Protein AF-A0A0F5PDE8-F1 (afdb_monomer)

Foldseek 3Di:
DDDDDDDPVNVVLVVLVVVLVVVVVVPPVVVSVVSVVVSVVVVVCVPPDDPPVPPQQDLVRLCVLLVHDPPDDLVRLVVSLVVQLVCQPVVNVHDPVSNVSSVSSNVVNVVPDDPD

Sequence (116 aa):
MWGRGLTRNQLVAAGSAVAGAFLLLKGAWQVGLPMFLPGIWMLVQGQTQRPDPAGRMDKDEARRVLGVGPDASPEEIQAAHRRLVARVHPDQGGSAELASRVNAARDILLAELPRR

Structure (mmCIF, N/CA/C/O backbone):
data_AF-A0A0F5PDE8-F1
#
_entry.id   AF-A0A0F5PDE8-F1
#
loop_
_atom_site.group_PDB
_atom_site.id
_atom_site.type_symbol
_atom_site.label_atom_id
_atom_site.label_alt_id
_atom_site.label_comp_id
_atom_site.label_asym_id
_atom_site.label_entity_id
_atom_site.label_seq_id
_atom_site.pdbx_PDB_ins_code
_atom_site.Cartn_x
_atom_site.Cartn_y
_atom_site.Cartn_z
_atom_site.occupancy
_atom_site.B_iso_or_equiv
_atom_site.auth_seq_id
_atom_site.auth_comp_id
_atom_site.auth_asym_id
_atom_site.auth_atom_id
_atom_site.pdbx_PDB_model_num
ATOM 1 N N . MET A 1 1 ? -20.314 20.001 -31.220 1.00 43.22 1 MET A N 1
ATOM 2 C CA . MET A 1 1 ? -20.043 18.595 -31.591 1.00 43.22 1 MET A CA 1
ATOM 3 C C . MET A 1 1 ? -18.620 18.510 -32.126 1.00 43.22 1 MET A C 1
ATOM 5 O O . MET A 1 1 ? -18.387 18.944 -33.241 1.00 43.22 1 MET A O 1
ATOM 9 N N . TRP A 1 2 ? -17.661 18.073 -31.305 1.00 36.84 2 TRP A N 1
ATOM 10 C CA . TRP A 1 2 ? -16.247 17.911 -31.680 1.00 36.84 2 TRP A CA 1
ATOM 11 C C . TRP A 1 2 ? -15.870 16.432 -31.530 1.00 36.84 2 TRP A C 1
ATOM 13 O O . TRP A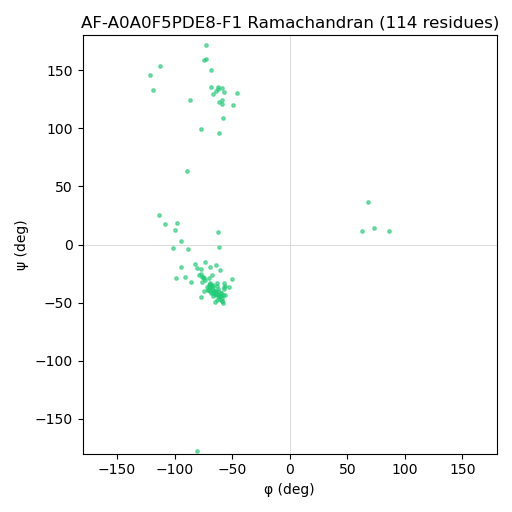 1 2 ? -16.259 15.788 -30.553 1.00 36.84 2 TRP A O 1
ATOM 23 N N . GLY A 1 3 ? -15.200 15.888 -32.547 1.00 46.56 3 GLY A N 1
ATOM 24 C CA . GLY A 1 3 ? -14.933 14.463 -32.720 1.00 46.56 3 GLY A CA 1
ATOM 25 C C . GLY A 1 3 ? -13.962 13.885 -31.690 1.00 46.56 3 GLY A C 1
ATOM 26 O O . GLY A 1 3 ? -12.911 14.453 -31.406 1.00 46.56 3 GLY A O 1
ATOM 27 N N . ARG A 1 4 ? -14.307 12.708 -31.160 1.00 52.81 4 ARG A N 1
ATOM 28 C CA . 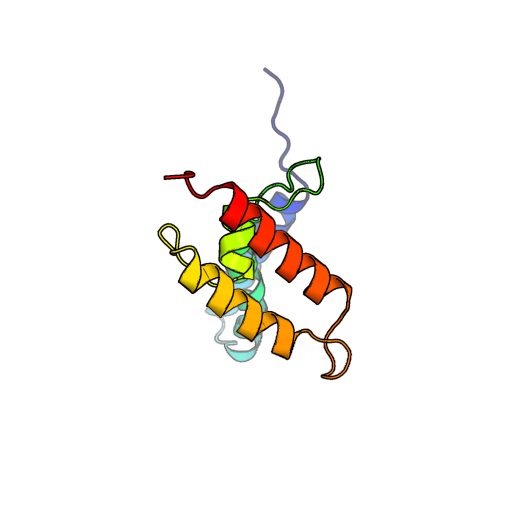ARG A 1 4 ? -13.383 11.853 -30.409 1.00 52.81 4 ARG A CA 1
ATOM 29 C C . ARG A 1 4 ? -12.474 11.132 -31.404 1.00 52.81 4 ARG A C 1
ATOM 31 O O . ARG A 1 4 ? -12.887 10.142 -32.001 1.00 52.81 4 ARG A O 1
ATOM 38 N N . GLY A 1 5 ? -11.256 11.636 -31.590 1.00 49.16 5 GLY A N 1
ATOM 39 C CA . GLY A 1 5 ? -10.197 10.885 -32.263 1.00 49.16 5 GLY A CA 1
ATOM 40 C C . GLY A 1 5 ? -9.834 9.648 -31.439 1.00 49.16 5 GLY A C 1
ATOM 41 O O . GLY A 1 5 ? -9.658 9.750 -30.223 1.00 49.16 5 GLY A O 1
ATOM 42 N N . LEU A 1 6 ? -9.748 8.482 -32.087 1.00 54.75 6 LEU A N 1
ATOM 43 C CA . LEU A 1 6 ? -9.195 7.282 -31.461 1.00 54.75 6 LEU A CA 1
ATOM 44 C C . LEU A 1 6 ? -7.772 7.587 -30.984 1.00 54.75 6 LEU A C 1
ATOM 46 O O . LEU A 1 6 ? -6.956 8.131 -31.729 1.00 54.75 6 LEU A O 1
ATOM 50 N N . THR A 1 7 ? -7.467 7.242 -29.735 1.00 58.56 7 THR A N 1
ATOM 51 C CA . THR A 1 7 ? -6.120 7.435 -29.196 1.00 58.56 7 THR A CA 1
ATOM 52 C C . THR A 1 7 ? -5.148 6.478 -29.888 1.00 58.56 7 THR A C 1
ATOM 54 O O . THR A 1 7 ? -5.518 5.373 -30.288 1.00 58.56 7 THR A O 1
ATOM 57 N N . ARG A 1 8 ? -3.875 6.880 -30.014 1.00 50.78 8 ARG A N 1
ATOM 58 C CA . ARG A 1 8 ? -2.810 6.096 -30.674 1.00 50.78 8 ARG A CA 1
ATOM 59 C C . ARG A 1 8 ? -2.728 4.645 -30.171 1.00 50.78 8 ARG A C 1
ATOM 61 O O . ARG A 1 8 ? -2.395 3.748 -30.935 1.00 50.78 8 ARG A O 1
ATOM 68 N N . ASN A 1 9 ? -3.106 4.407 -28.917 1.00 45.56 9 ASN A N 1
ATOM 69 C CA . ASN A 1 9 ? -3.093 3.083 -28.298 1.00 45.56 9 ASN A CA 1
ATOM 70 C C . ASN A 1 9 ? -4.300 2.209 -28.701 1.00 45.56 9 ASN A C 1
ATOM 72 O O . ASN A 1 9 ? -4.168 0.989 -28.728 1.00 45.56 9 ASN A O 1
ATOM 76 N N . GLN A 1 10 ? -5.446 2.796 -29.073 1.00 50.66 10 GLN A N 1
ATOM 77 C CA . GLN A 1 10 ? -6.620 2.044 -29.547 1.00 50.66 10 GLN A CA 1
ATOM 78 C C . GLN A 1 10 ? -6.435 1.489 -30.967 1.00 50.66 10 GLN A C 1
ATOM 80 O O . GLN A 1 10 ? -6.936 0.409 -31.267 1.00 50.66 10 GLN A O 1
ATOM 85 N N . LEU A 1 11 ? -5.663 2.173 -31.818 1.00 51.66 11 LEU A N 1
ATOM 86 C CA . LEU A 1 11 ? -5.326 1.686 -33.163 1.00 51.66 11 LEU A CA 1
ATOM 87 C C . LEU A 1 11 ? -4.332 0.515 -33.124 1.00 51.66 11 LEU A C 1
ATOM 89 O O . LEU A 1 11 ? -4.468 -0.438 -33.887 1.00 51.66 11 LEU A O 1
ATOM 93 N N . VAL A 1 12 ? -3.374 0.548 -32.193 1.00 52.78 12 VAL A N 1
ATOM 94 C CA . VAL A 1 12 ? -2.404 -0.543 -32.001 1.00 52.78 12 VAL A CA 1
ATOM 95 C C . VAL A 1 12 ? -3.075 -1.782 -31.392 1.00 52.78 12 VAL A C 1
ATOM 97 O O . VAL A 1 12 ? -2.796 -2.897 -31.826 1.00 52.78 12 VAL A O 1
ATOM 100 N N . ALA A 1 13 ? -4.009 -1.597 -30.451 1.00 49.81 13 ALA A N 1
ATOM 101 C CA . ALA A 1 13 ? -4.761 -2.693 -29.832 1.00 49.81 13 ALA A CA 1
ATOM 102 C C . ALA A 1 13 ? -5.762 -3.370 -30.790 1.00 49.81 13 ALA A C 1
ATOM 104 O O . ALA A 1 13 ? -5.953 -4.582 -30.730 1.00 49.81 13 ALA A O 1
ATOM 105 N N . ALA A 1 14 ? -6.383 -2.613 -31.701 1.00 54.56 14 ALA A N 1
ATOM 106 C CA . ALA A 1 14 ? -7.267 -3.184 -32.717 1.00 54.56 14 ALA A CA 1
ATOM 107 C C . ALA A 1 14 ? -6.497 -4.024 -33.759 1.00 54.56 14 ALA A C 1
ATOM 109 O O . ALA A 1 14 ? -7.001 -5.045 -34.224 1.00 54.56 14 ALA A O 1
ATOM 110 N N . GLY A 1 15 ? -5.261 -3.634 -34.097 1.00 53.34 15 GLY A N 1
ATOM 111 C CA . GLY A 1 15 ? -4.433 -4.343 -35.079 1.00 53.34 15 GLY A CA 1
ATOM 112 C C . GLY A 1 15 ? -3.939 -5.719 -34.616 1.00 53.34 15 GLY A C 1
ATOM 113 O O . GLY A 1 15 ? -3.883 -6.660 -35.409 1.00 53.34 15 GLY A O 1
ATOM 114 N N . SER A 1 16 ? -3.626 -5.877 -33.330 1.00 54.53 16 SER A N 1
ATOM 115 C CA . SER A 1 16 ? -3.096 -7.132 -32.777 1.00 54.53 16 SER A CA 1
ATOM 116 C C . SER A 1 16 ? -4.152 -8.236 -32.628 1.00 54.53 16 SER A C 1
ATOM 118 O O . SER A 1 16 ? -3.823 -9.413 -32.782 1.00 54.53 16 SER A O 1
ATOM 120 N N . ALA A 1 17 ? -5.425 -7.880 -32.421 1.00 53.53 17 ALA A N 1
ATOM 121 C CA . ALA A 1 17 ? -6.525 -8.845 -32.322 1.00 53.53 17 ALA A CA 1
ATOM 122 C C . ALA A 1 17 ? -6.837 -9.542 -33.663 1.00 53.53 17 ALA A C 1
ATOM 124 O O . ALA A 1 17 ? -7.095 -10.746 -33.697 1.00 53.53 17 ALA A O 1
ATOM 125 N N . VAL A 1 18 ? -6.755 -8.811 -34.782 1.00 56.94 18 VAL A N 1
ATOM 126 C CA . VAL A 1 18 ? -7.028 -9.356 -36.126 1.00 56.94 18 VAL A CA 1
ATOM 127 C C . VAL A 1 18 ? -5.880 -10.252 -36.611 1.00 56.94 18 VAL A C 1
ATOM 129 O O . VAL A 1 18 ? -6.124 -11.329 -37.156 1.00 56.94 18 VAL A O 1
ATOM 132 N N . ALA A 1 19 ? -4.625 -9.864 -36.356 1.00 52.75 19 ALA A N 1
ATOM 133 C CA . ALA A 1 19 ? -3.451 -10.658 -36.731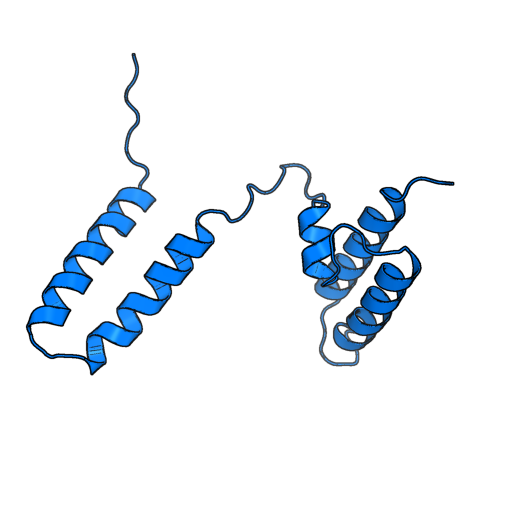 1.00 52.75 19 ALA A CA 1
ATOM 134 C C . ALA A 1 19 ? -3.358 -11.987 -35.955 1.00 52.75 19 ALA A C 1
ATOM 136 O O . ALA A 1 19 ? -3.028 -13.023 -36.534 1.00 52.75 19 ALA A O 1
ATOM 137 N N . GLY A 1 20 ? -3.702 -11.980 -34.661 1.00 47.00 20 GLY A N 1
ATOM 138 C CA . GLY A 1 20 ? -3.730 -13.189 -33.837 1.00 47.00 20 GLY A CA 1
ATOM 139 C C . GLY A 1 20 ? -4.792 -14.202 -34.285 1.00 47.00 20 GLY A C 1
ATOM 140 O O . GLY A 1 20 ? -4.513 -15.398 -34.346 1.00 47.00 20 GLY A O 1
ATOM 141 N N . ALA A 1 21 ? -5.988 -13.737 -34.662 1.00 50.81 21 ALA A N 1
ATOM 142 C CA . ALA A 1 21 ? -7.078 -14.605 -35.115 1.00 50.81 21 ALA A CA 1
ATOM 143 C C . ALA A 1 21 ? -6.776 -15.309 -36.457 1.00 50.81 21 ALA A C 1
ATOM 145 O O . ALA A 1 21 ? -7.135 -16.474 -36.633 1.00 50.81 21 ALA A O 1
ATOM 146 N N . PHE A 1 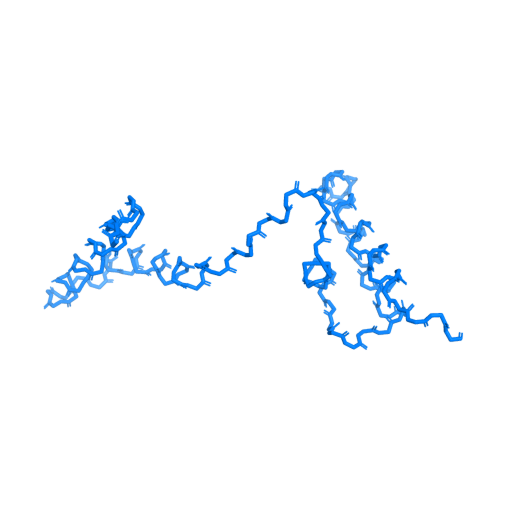22 ? -6.061 -14.651 -37.380 1.00 53.25 22 PHE A N 1
ATOM 147 C CA . PHE A 1 22 ? -5.703 -15.229 -38.686 1.00 53.25 22 PHE A CA 1
ATOM 148 C C . PHE A 1 22 ? -4.652 -16.355 -38.586 1.00 53.25 22 PHE A C 1
ATOM 150 O O . PHE A 1 22 ? -4.660 -17.293 -39.383 1.00 53.25 22 PHE A O 1
ATOM 157 N N . LEU A 1 23 ? -3.773 -16.313 -37.579 1.00 52.88 23 LEU A N 1
ATOM 158 C CA . LEU A 1 23 ? -2.719 -17.317 -37.370 1.00 52.88 23 LEU A CA 1
ATOM 159 C C . LEU A 1 23 ? -3.217 -18.601 -36.680 1.00 52.88 23 LEU A C 1
ATOM 161 O O . LEU A 1 23 ? -2.601 -19.657 -36.841 1.00 52.88 23 LEU A O 1
ATOM 165 N N . LEU A 1 24 ? -4.359 -18.549 -35.983 1.00 51.12 24 LEU A N 1
ATOM 166 C CA . LEU A 1 24 ? -4.977 -19.718 -35.342 1.00 51.12 24 LEU A CA 1
ATOM 167 C C . LEU A 1 24 ? -5.671 -20.659 -36.346 1.00 51.12 24 LEU A C 1
ATOM 169 O O . LEU A 1 24 ? -5.677 -21.868 -36.128 1.00 51.12 24 LEU A O 1
ATOM 173 N N . LEU A 1 25 ? -6.164 -20.155 -37.487 1.00 57.47 25 LEU A N 1
ATOM 174 C CA . LEU A 1 25 ? -6.792 -20.993 -38.524 1.00 57.47 25 LEU A CA 1
ATOM 175 C C . LEU A 1 25 ? -5.806 -21.913 -39.275 1.00 57.47 25 LEU A C 1
ATOM 177 O O . LEU A 1 25 ? -6.237 -22.893 -39.877 1.00 57.47 25 LEU A O 1
ATOM 181 N N . LYS A 1 26 ? -4.493 -21.633 -39.248 1.00 48.19 26 LYS A N 1
ATOM 182 C CA . LYS A 1 26 ? -3.460 -22.413 -39.969 1.00 48.19 26 LYS A CA 1
ATOM 183 C C . LYS A 1 26 ? -2.689 -23.427 -39.106 1.00 48.19 26 LYS A C 1
ATOM 185 O O . LYS A 1 26 ? -1.680 -23.952 -39.568 1.00 48.19 26 LYS A O 1
ATOM 190 N N . GLY A 1 27 ? -3.130 -23.726 -37.880 1.00 54.06 27 GLY A N 1
ATOM 191 C CA . GLY A 1 27 ? -2.568 -24.829 -37.076 1.00 54.06 27 GLY A CA 1
ATOM 192 C C . GLY A 1 27 ? -1.169 -24.592 -36.479 1.00 54.06 27 GLY A C 1
ATOM 193 O O . GLY A 1 27 ? -0.539 -25.528 -35.992 1.00 54.06 27 GLY A O 1
ATOM 194 N N . ALA A 1 28 ? -0.675 -23.351 -36.462 1.00 56.78 28 ALA A N 1
ATOM 195 C CA . ALA A 1 28 ? 0.629 -22.984 -35.900 1.00 56.78 28 ALA A CA 1
ATOM 196 C C . ALA A 1 28 ? 0.532 -22.621 -34.401 1.00 56.78 28 ALA A C 1
ATOM 198 O O . ALA A 1 28 ? 0.792 -21.491 -33.982 1.00 56.78 28 ALA A O 1
ATOM 199 N N . TRP A 1 29 ? 0.147 -23.597 -33.578 1.00 51.53 29 TRP A N 1
ATOM 200 C CA . TRP A 1 29 ? -0.093 -23.432 -32.136 1.00 51.53 29 TRP A CA 1
ATOM 201 C C . TRP A 1 29 ? 1.131 -22.971 -31.314 1.00 51.53 29 TRP A C 1
ATOM 203 O O . TRP A 1 29 ? 0.958 -22.358 -30.264 1.00 51.53 29 TRP A O 1
ATOM 213 N N . GLN A 1 30 ? 2.362 -23.178 -31.799 1.00 54.34 30 GLN A N 1
ATOM 214 C CA . GLN A 1 30 ? 3.594 -22.747 -31.114 1.00 54.34 30 GLN A CA 1
ATOM 215 C C . GLN A 1 30 ? 3.889 -21.240 -31.243 1.00 54.34 30 GLN A C 1
ATOM 217 O O . GLN A 1 30 ? 4.601 -20.684 -30.411 1.00 54.34 30 GLN A O 1
ATOM 222 N N . VAL A 1 31 ? 3.324 -20.564 -32.253 1.00 54.12 31 VAL A N 1
ATOM 223 C CA . VAL A 1 31 ? 3.565 -19.129 -32.516 1.00 54.12 31 VAL A CA 1
ATOM 224 C C . VAL A 1 31 ? 2.435 -18.253 -31.959 1.00 54.12 31 VAL A C 1
ATOM 226 O O . VAL A 1 31 ? 2.674 -17.123 -31.543 1.00 54.12 31 VAL A O 1
ATOM 229 N N . GLY A 1 32 ? 1.206 -18.778 -31.880 1.00 51.38 32 GLY A N 1
ATOM 230 C CA . GLY A 1 32 ? 0.059 -18.042 -31.331 1.00 51.38 32 GLY A CA 1
ATOM 231 C C . GLY A 1 32 ? 0.133 -17.809 -29.816 1.00 51.38 32 GLY A C 1
ATOM 232 O O . GLY A 1 32 ? -0.248 -16.744 -29.332 1.00 51.38 32 GLY A O 1
ATOM 233 N N . LEU A 1 33 ? 0.670 -18.765 -29.055 1.00 51.84 33 LEU A N 1
ATOM 234 C CA . LEU A 1 33 ? 0.696 -18.715 -27.589 1.00 51.84 33 LEU A CA 1
ATOM 235 C C . LEU A 1 33 ? 1.509 -17.534 -26.993 1.00 51.84 33 LEU A C 1
ATOM 237 O O . LEU A 1 33 ? 0.986 -16.872 -26.094 1.00 51.84 33 LEU A O 1
ATOM 241 N N . PRO A 1 34 ? 2.717 -17.175 -27.485 1.00 53.56 34 PRO A N 1
ATOM 242 C CA . PRO A 1 34 ? 3.451 -16.014 -26.966 1.00 53.56 34 PRO A CA 1
ATOM 243 C C . PRO A 1 34 ? 2.872 -14.652 -27.393 1.00 53.56 34 PRO A C 1
ATOM 245 O O . PRO A 1 34 ? 3.197 -13.641 -26.774 1.00 53.56 34 PRO A O 1
ATOM 248 N N . MET A 1 35 ? 1.996 -14.596 -28.405 1.00 53.12 35 MET A N 1
ATOM 249 C CA . MET A 1 35 ? 1.412 -13.339 -28.902 1.00 53.12 35 MET A CA 1
ATOM 250 C C . MET A 1 35 ? 0.049 -12.999 -28.268 1.00 53.12 35 MET A C 1
ATOM 252 O O . MET A 1 35 ? -0.355 -11.838 -28.274 1.00 53.12 35 MET A O 1
ATOM 256 N N . PHE A 1 36 ? -0.644 -13.978 -27.673 1.00 53.16 36 PHE A N 1
ATOM 257 C CA . PHE A 1 36 ? -1.954 -13.781 -27.029 1.00 53.16 36 PHE A CA 1
ATOM 258 C C . PHE A 1 36 ? -1.885 -13.443 -25.531 1.00 53.16 36 PHE A C 1
ATOM 260 O O . PHE A 1 36 ? -2.758 -12.737 -25.019 1.00 53.16 36 PHE A O 1
ATOM 267 N N . LEU A 1 37 ? -0.844 -13.881 -24.819 1.00 52.97 37 LEU A N 1
ATOM 268 C CA . LEU A 1 37 ? -0.708 -13.629 -23.379 1.00 52.97 37 LEU A CA 1
ATOM 269 C C . LEU A 1 37 ? -0.510 -12.140 -23.015 1.00 52.97 37 LEU A C 1
ATOM 271 O O . LEU A 1 37 ? -1.163 -11.689 -22.073 1.00 52.97 37 LEU A O 1
ATOM 275 N N . PRO A 1 38 ? 0.267 -11.325 -23.760 1.00 56.72 38 PRO A N 1
ATOM 276 C CA . PRO A 1 38 ? 0.390 -9.896 -23.459 1.00 56.72 38 PRO A CA 1
ATOM 277 C C . PRO A 1 38 ? -0.909 -9.116 -23.716 1.00 56.72 38 PRO A C 1
ATOM 279 O O . PRO A 1 38 ? -1.229 -8.195 -22.972 1.00 56.72 38 PRO A O 1
ATOM 282 N N . GLY A 1 39 ? -1.688 -9.492 -24.739 1.00 51.72 39 GLY A N 1
ATOM 283 C CA . GLY A 1 39 ? -2.922 -8.794 -25.122 1.00 51.72 39 GLY A CA 1
ATOM 284 C C . GLY A 1 39 ? -4.071 -8.980 -24.126 1.00 51.72 39 GLY A C 1
ATOM 285 O O . GLY A 1 39 ? -4.765 -8.016 -23.808 1.00 51.72 39 GLY A O 1
ATOM 286 N N . ILE A 1 40 ? -4.236 -10.187 -23.573 1.00 59.66 40 ILE A N 1
ATOM 287 C CA . ILE A 1 40 ? -5.206 -10.455 -22.496 1.00 59.66 40 ILE A CA 1
ATOM 288 C C . ILE A 1 40 ? -4.764 -9.778 -21.194 1.00 59.66 40 ILE A C 1
ATOM 290 O O . ILE A 1 40 ? -5.590 -9.179 -20.509 1.00 59.66 40 ILE A O 1
ATOM 294 N N . TRP A 1 41 ? -3.464 -9.792 -20.881 1.00 53.16 41 TRP A N 1
ATOM 295 C CA . TRP A 1 41 ? -2.932 -9.073 -19.721 1.00 53.16 41 TRP A CA 1
ATOM 296 C C . TRP A 1 41 ? -3.142 -7.557 -19.854 1.00 53.16 41 TRP A C 1
ATOM 298 O O . TRP A 1 41 ? -3.507 -6.908 -18.884 1.00 53.16 41 TRP A O 1
ATOM 308 N N . MET A 1 42 ? -3.046 -7.001 -21.066 1.00 55.00 42 MET A N 1
ATOM 309 C CA . MET A 1 42 ? -3.296 -5.583 -21.346 1.00 55.00 42 MET A CA 1
ATOM 310 C C . MET A 1 42 ? -4.796 -5.214 -21.371 1.00 55.00 42 MET A C 1
ATOM 312 O O . MET A 1 42 ? -5.156 -4.120 -20.939 1.00 55.00 42 MET A O 1
ATOM 316 N N . LEU A 1 43 ? -5.686 -6.125 -21.792 1.00 54.34 43 LEU A N 1
ATOM 317 C CA . LEU A 1 43 ? -7.148 -5.974 -21.660 1.00 54.34 43 LEU A CA 1
ATOM 318 C C . LEU A 1 43 ? -7.605 -6.033 -20.194 1.00 54.34 43 LEU A C 1
ATOM 320 O O . LEU A 1 43 ? -8.503 -5.290 -19.805 1.00 54.34 43 LEU A O 1
ATOM 324 N N . VAL A 1 44 ? -6.953 -6.853 -19.366 1.00 56.12 44 VAL A N 1
ATOM 325 C CA . VAL A 1 44 ? -7.181 -6.895 -17.912 1.00 56.12 44 VAL A CA 1
ATOM 326 C C . VAL A 1 44 ? -6.513 -5.702 -17.199 1.00 56.12 44 VAL A C 1
ATOM 328 O O . VAL A 1 44 ? -7.032 -5.221 -16.195 1.00 56.12 44 VAL A O 1
ATOM 331 N N . GLN A 1 45 ? -5.421 -5.145 -17.741 1.00 52.44 45 GLN A N 1
ATOM 332 C CA . GLN A 1 45 ? -4.708 -3.977 -17.191 1.00 52.44 45 GLN A CA 1
ATOM 333 C C . GLN A 1 45 ? -5.199 -2.606 -17.660 1.00 52.44 45 GLN A C 1
ATOM 335 O O . GLN A 1 45 ? -4.741 -1.585 -17.138 1.00 52.44 45 GLN A O 1
ATOM 340 N N . GLY A 1 46 ? -6.162 -2.549 -18.582 1.00 47.59 46 GLY A N 1
ATOM 341 C CA . GLY A 1 46 ? -6.796 -1.302 -19.028 1.00 47.59 46 GLY A CA 1
ATOM 342 C C . GLY A 1 46 ? -7.536 -0.530 -17.923 1.00 47.59 46 GLY A C 1
ATOM 343 O O . GLY A 1 46 ? -8.047 0.556 -18.179 1.00 47.59 46 GLY A O 1
ATOM 344 N N . GLN A 1 47 ? -7.572 -1.071 -16.701 1.00 47.44 47 GLN A N 1
ATOM 345 C CA . GLN A 1 47 ? -8.071 -0.429 -15.484 1.00 47.44 47 GLN A CA 1
ATOM 346 C C . GLN A 1 47 ? -6.965 -0.175 -14.447 1.00 47.44 47 GLN A C 1
ATOM 348 O O . GLN A 1 47 ? -7.239 -0.102 -13.248 1.00 47.44 47 GLN A O 1
ATOM 353 N N . THR A 1 48 ? -5.704 -0.040 -14.874 1.00 47.75 48 THR A N 1
ATOM 354 C CA . THR A 1 48 ? -4.682 0.567 -14.014 1.00 47.75 48 THR A CA 1
ATOM 355 C C . THR A 1 48 ? -5.170 1.967 -13.652 1.00 47.75 48 THR A C 1
ATOM 357 O O . THR A 1 48 ? -5.331 2.844 -14.502 1.00 47.75 48 THR A O 1
ATOM 360 N N . GLN A 1 49 ? -5.554 2.091 -12.380 1.00 53.03 49 GLN A N 1
ATOM 361 C CA . GLN A 1 49 ? -6.138 3.271 -11.765 1.00 53.03 49 GLN A CA 1
ATOM 362 C C . GLN A 1 49 ? -5.340 4.497 -12.185 1.00 53.03 49 GLN A C 1
ATOM 364 O O . GLN A 1 49 ? -4.109 4.495 -12.135 1.00 53.03 49 GLN A O 1
ATOM 369 N N . ARG A 1 50 ? -6.057 5.526 -12.649 1.00 48.38 50 ARG A N 1
ATOM 370 C CA . ARG A 1 50 ? -5.467 6.835 -12.913 1.00 48.38 50 ARG A CA 1
ATOM 371 C C . ARG A 1 50 ? -4.671 7.216 -11.663 1.00 48.38 50 ARG A C 1
ATOM 373 O O . ARG A 1 50 ? -5.289 7.267 -10.601 1.00 48.38 50 ARG A O 1
ATOM 380 N N . PRO A 1 51 ? -3.350 7.434 -11.755 1.00 46.56 51 PRO A N 1
ATOM 381 C CA . PRO A 1 51 ? -2.605 7.925 -10.612 1.00 46.56 51 PRO A CA 1
ATOM 382 C C . PRO A 1 51 ? -3.234 9.260 -10.217 1.00 46.56 51 PRO A C 1
ATOM 384 O O . PRO A 1 51 ? -3.344 10.167 -11.048 1.00 46.56 51 PRO A O 1
ATOM 387 N N . ASP A 1 52 ? -3.723 9.341 -8.982 1.00 48.25 52 ASP A N 1
ATOM 388 C CA . ASP A 1 52 ? -4.211 10.590 -8.414 1.00 48.25 52 ASP A CA 1
ATOM 389 C C . ASP A 1 52 ? -3.026 11.579 -8.443 1.00 48.25 52 ASP A C 1
ATOM 391 O O . ASP A 1 52 ? -1.939 11.229 -7.960 1.00 48.25 52 ASP A O 1
ATOM 395 N N . PRO A 1 53 ? -3.146 12.770 -9.061 1.00 45.47 53 PRO A N 1
ATOM 396 C CA . PRO A 1 53 ? -2.024 13.685 -9.319 1.00 45.47 53 PRO A CA 1
ATOM 397 C C . PRO A 1 53 ? -1.287 14.231 -8.077 1.00 45.47 53 PRO A C 1
ATOM 399 O O . PRO A 1 53 ? -0.452 15.122 -8.212 1.00 45.47 53 PRO A O 1
ATOM 402 N N . ALA A 1 54 ? -1.538 13.702 -6.878 1.00 47.56 54 ALA A N 1
ATOM 403 C CA . ALA A 1 54 ? -0.880 14.094 -5.635 1.00 47.56 54 ALA A CA 1
ATOM 404 C C . ALA A 1 54 ? 0.226 13.134 -5.151 1.00 47.56 54 ALA A C 1
ATOM 406 O O . ALA A 1 54 ? 0.826 13.400 -4.111 1.00 47.56 54 ALA A O 1
ATOM 407 N N . GLY A 1 55 ? 0.488 12.007 -5.827 1.00 57.25 55 GLY A N 1
ATOM 408 C CA . GLY A 1 55 ? 1.497 11.034 -5.365 1.00 57.25 55 GLY A CA 1
ATOM 409 C C . GLY A 1 55 ? 1.175 10.393 -4.004 1.00 57.25 55 GLY A C 1
ATOM 410 O O . GLY A 1 55 ? 2.027 9.736 -3.408 1.00 57.25 55 GLY A O 1
ATOM 411 N N . ARG A 1 56 ? -0.053 10.577 -3.502 1.00 64.00 56 ARG A N 1
ATOM 412 C CA . ARG A 1 56 ? -0.579 9.863 -2.341 1.00 64.00 56 ARG A CA 1
ATOM 413 C C . ARG A 1 56 ? -1.184 8.562 -2.829 1.00 64.00 56 ARG A C 1
ATOM 415 O O . ARG A 1 56 ? -2.047 8.569 -3.698 1.00 64.00 56 ARG A O 1
ATOM 422 N N . MET A 1 57 ? -0.704 7.464 -2.265 1.00 78.25 57 MET A N 1
ATOM 423 C CA . MET A 1 57 ? -1.272 6.146 -2.496 1.00 78.25 57 MET A CA 1
ATOM 424 C C . MET A 1 57 ? -2.746 6.134 -2.077 1.00 78.25 57 MET A C 1
ATOM 426 O O . MET A 1 57 ? -3.095 6.649 -1.013 1.00 78.25 57 MET A O 1
ATOM 430 N N . ASP A 1 58 ? -3.602 5.563 -2.919 1.00 87.12 58 ASP A N 1
ATOM 431 C CA . ASP A 1 58 ? -5.024 5.416 -2.612 1.00 87.12 58 ASP A CA 1
ATOM 432 C C . ASP A 1 58 ? -5.253 4.298 -1.575 1.00 87.12 58 ASP A C 1
ATOM 434 O O . ASP A 1 58 ? -4.425 3.399 -1.412 1.00 87.12 58 ASP A O 1
ATOM 438 N N . LYS A 1 59 ? -6.387 4.315 -0.870 1.00 88.19 59 LYS A N 1
ATOM 439 C CA . LYS A 1 59 ? -6.744 3.301 0.138 1.00 88.19 59 LYS A CA 1
ATOM 440 C C . LYS A 1 59 ? -6.819 1.906 -0.473 1.00 88.19 59 LYS A C 1
ATOM 442 O O . LYS A 1 59 ? -6.324 0.947 0.120 1.00 88.19 59 LYS A O 1
ATOM 447 N N . ASP A 1 60 ? -7.390 1.784 -1.669 1.00 88.38 60 ASP A N 1
ATOM 448 C CA . ASP A 1 60 ? -7.473 0.494 -2.354 1.00 88.38 60 ASP A CA 1
ATOM 449 C C . ASP A 1 60 ? -6.098 0.013 -2.810 1.00 88.38 60 ASP A C 1
ATOM 451 O O . ASP A 1 60 ? -5.813 -1.185 -2.791 1.00 88.38 60 ASP A O 1
ATOM 455 N N . GLU A 1 61 ? -5.210 0.936 -3.172 1.00 88.12 61 GLU A N 1
ATOM 456 C CA . GLU A 1 61 ? -3.811 0.617 -3.432 1.00 88.12 61 GLU A CA 1
ATOM 457 C C . GLU A 1 61 ? -3.086 0.172 -2.160 1.00 88.12 61 GLU A C 1
ATOM 459 O O . GLU A 1 61 ? -2.419 -0.862 -2.181 1.00 88.12 61 GLU A O 1
ATOM 464 N N . ALA A 1 62 ? -3.290 0.856 -1.035 1.00 92.06 62 ALA A N 1
ATOM 465 C CA . ALA A 1 62 ? -2.716 0.486 0.253 1.00 92.06 62 ALA A CA 1
ATOM 466 C C . ALA A 1 62 ? -3.147 -0.923 0.700 1.00 92.06 62 ALA A C 1
ATOM 468 O O . ALA A 1 62 ? -2.308 -1.715 1.141 1.00 92.06 62 ALA A O 1
ATOM 469 N N . ARG A 1 63 ? -4.425 -1.282 0.507 1.00 92.12 63 ARG A N 1
ATOM 470 C CA . ARG A 1 63 ? -4.936 -2.645 0.748 1.00 92.12 63 ARG A CA 1
ATOM 471 C C . ARG A 1 63 ? -4.233 -3.680 -0.121 1.00 92.12 63 ARG A C 1
ATOM 473 O O . ARG A 1 63 ? -3.811 -4.714 0.392 1.00 92.12 63 ARG A O 1
ATOM 480 N N . ARG A 1 64 ? -4.043 -3.392 -1.414 1.00 91.62 64 ARG A N 1
ATOM 481 C CA . ARG A 1 64 ? -3.317 -4.283 -2.338 1.00 91.62 64 ARG A CA 1
ATOM 482 C C . ARG A 1 64 ? -1.843 -4.429 -1.967 1.00 91.62 64 ARG A C 1
ATOM 484 O O . ARG A 1 64 ? -1.327 -5.539 -2.024 1.00 91.62 64 ARG A O 1
ATOM 491 N N . VAL A 1 65 ? -1.182 -3.343 -1.562 1.00 91.31 65 VAL A N 1
ATOM 492 C CA . VAL A 1 65 ? 0.225 -3.364 -1.125 1.00 91.31 65 VAL A CA 1
ATOM 493 C C . VAL A 1 65 ? 0.401 -4.228 0.123 1.00 91.31 65 VAL A C 1
ATOM 495 O O . VAL A 1 65 ? 1.349 -5.007 0.191 1.00 91.31 65 VAL A O 1
ATOM 498 N N . LEU A 1 66 ? -0.511 -4.126 1.096 1.00 90.88 66 LEU A N 1
ATOM 499 C CA . LEU A 1 66 ? -0.464 -4.939 2.315 1.00 90.88 66 LEU A CA 1
ATOM 500 C C . LEU A 1 66 ? -1.055 -6.347 2.147 1.00 90.88 66 LEU A C 1
ATOM 502 O O . LEU A 1 66 ? -0.780 -7.222 2.969 1.00 90.88 66 LEU A O 1
ATOM 506 N N . GLY A 1 67 ? -1.830 -6.584 1.087 1.00 92.31 67 GLY A N 1
ATOM 507 C CA . GLY A 1 67 ? -2.528 -7.847 0.851 1.00 92.31 67 GLY A CA 1
ATOM 508 C C . GLY A 1 67 ? -3.640 -8.103 1.869 1.00 92.31 67 GLY A C 1
ATOM 509 O O . GLY A 1 67 ? -3.812 -9.237 2.310 1.00 92.31 67 GLY A O 1
ATOM 510 N N . VAL A 1 68 ? -4.346 -7.049 2.283 1.00 93.06 68 VAL A N 1
ATOM 511 C CA . VAL A 1 68 ? -5.427 -7.113 3.278 1.00 93.06 68 VAL A CA 1
ATOM 512 C C . VAL A 1 68 ? -6.783 -6.802 2.644 1.00 93.06 68 VAL A C 1
ATOM 514 O O . VAL A 1 68 ? -6.863 -6.110 1.628 1.00 93.06 68 VAL A O 1
ATOM 517 N N . GLY A 1 69 ? -7.850 -7.339 3.239 1.00 90.00 69 GLY A N 1
ATOM 518 C CA . GLY A 1 69 ? -9.222 -7.115 2.785 1.00 90.00 69 GLY A CA 1
ATOM 519 C C . GLY A 1 69 ? -9.755 -5.706 3.095 1.00 90.00 69 GLY A C 1
ATOM 520 O O . GLY A 1 69 ? -9.111 -4.937 3.812 1.00 90.00 69 GLY A O 1
ATOM 521 N N . PRO A 1 70 ? -10.941 -5.352 2.567 1.00 87.19 70 PRO A N 1
ATOM 522 C CA . PRO A 1 70 ? -11.586 -4.065 2.833 1.00 87.19 70 PRO A CA 1
ATOM 523 C C . PRO A 1 70 ? -11.956 -3.861 4.308 1.00 87.19 70 PRO A C 1
ATOM 525 O O . PRO A 1 70 ? -11.836 -2.738 4.794 1.00 87.19 70 PRO A O 1
ATOM 528 N N . ASP A 1 71 ? -12.310 -4.945 5.001 1.00 86.12 71 ASP A N 1
ATOM 529 C CA . ASP A 1 71 ? -12.752 -4.964 6.403 1.00 86.12 71 ASP A CA 1
ATOM 530 C C . ASP A 1 71 ? -11.626 -5.335 7.382 1.00 86.12 71 ASP A C 1
ATOM 532 O O . ASP A 1 71 ? -11.888 -5.775 8.501 1.00 86.12 71 ASP A O 1
ATOM 536 N N . ALA A 1 72 ? -10.367 -5.210 6.948 1.00 89.75 72 ALA A N 1
ATOM 537 C CA . ALA A 1 72 ? -9.229 -5.637 7.747 1.00 89.75 72 ALA A CA 1
ATOM 538 C C . ALA A 1 72 ? -9.130 -4.860 9.065 1.00 89.75 72 ALA A C 1
ATOM 540 O O . ALA A 1 72 ? -9.200 -3.626 9.087 1.00 89.75 72 ALA A O 1
ATOM 541 N N . SER A 1 73 ? -8.917 -5.583 10.161 1.00 92.12 73 SER A N 1
ATOM 542 C CA . SER A 1 73 ? -8.780 -4.977 11.482 1.00 92.12 73 SER A CA 1
ATOM 543 C C . SER A 1 73 ? -7.431 -4.246 11.639 1.00 92.12 73 SER A C 1
ATOM 545 O O . SER A 1 73 ? -6.465 -4.540 10.917 1.00 92.12 73 SER A O 1
ATOM 547 N N . PRO A 1 74 ? -7.303 -3.310 12.603 1.00 92.94 74 PRO A N 1
ATOM 548 C CA . PRO A 1 74 ? -6.023 -2.667 12.910 1.00 92.94 74 PRO A CA 1
ATOM 549 C C . PRO A 1 74 ? -4.900 -3.682 13.186 1.00 92.94 74 PRO A C 1
ATOM 551 O O . PRO A 1 74 ? -3.746 -3.475 12.798 1.00 92.94 74 PRO A O 1
ATOM 554 N N . GLU A 1 75 ? -5.229 -4.795 13.841 1.00 93.31 75 GLU A N 1
ATOM 555 C CA . GLU A 1 75 ? -4.302 -5.878 14.167 1.00 93.31 75 GLU A CA 1
ATOM 556 C C . GLU A 1 75 ? -3.850 -6.626 12.907 1.00 93.31 75 GLU A C 1
ATOM 558 O O . GLU A 1 75 ? -2.660 -6.929 12.762 1.00 93.31 75 GLU A O 1
ATOM 563 N N . GLU A 1 76 ? -4.768 -6.885 11.972 1.00 93.12 76 GLU A N 1
ATOM 564 C CA . GLU A 1 76 ? -4.468 -7.538 10.695 1.00 93.12 76 GLU A CA 1
ATOM 565 C C . GLU A 1 76 ? -3.563 -6.674 9.813 1.00 93.12 76 GLU A C 1
ATOM 567 O O . GLU A 1 76 ? -2.585 -7.181 9.252 1.00 93.12 76 GLU A O 1
ATOM 572 N N . ILE A 1 77 ? -3.828 -5.364 9.756 1.00 94.38 77 ILE A N 1
ATOM 573 C CA . ILE A 1 77 ? -2.993 -4.380 9.051 1.00 94.38 77 ILE A CA 1
ATOM 574 C C . ILE A 1 77 ? -1.567 -4.399 9.612 1.00 94.38 77 ILE A C 1
ATOM 576 O O . ILE A 1 77 ? -0.594 -4.510 8.859 1.00 94.38 77 ILE A O 1
ATOM 580 N N . GLN A 1 78 ? -1.417 -4.356 10.938 1.00 94.88 78 GLN A N 1
ATOM 581 C CA . GLN A 1 78 ? -0.103 -4.403 11.583 1.00 94.88 78 GLN A CA 1
ATOM 582 C C . GLN A 1 78 ? 0.613 -5.741 11.364 1.00 94.88 78 GLN A C 1
ATOM 584 O O . GLN A 1 78 ? 1.823 -5.767 11.120 1.00 94.88 78 GLN A O 1
ATOM 589 N N . ALA A 1 79 ? -0.108 -6.861 11.429 1.00 93.44 79 ALA A N 1
ATOM 590 C CA . ALA A 1 79 ? 0.463 -8.177 11.178 1.00 93.44 79 ALA A CA 1
ATOM 591 C C . ALA A 1 79 ? 0.956 -8.312 9.729 1.00 93.44 79 ALA A C 1
ATOM 593 O O . ALA A 1 79 ? 2.064 -8.802 9.500 1.00 93.44 79 ALA A O 1
ATOM 594 N N . ALA A 1 80 ? 0.172 -7.843 8.754 1.00 93.81 80 ALA A N 1
ATOM 595 C CA . ALA A 1 80 ? 0.557 -7.815 7.345 1.00 93.81 80 ALA A CA 1
ATOM 596 C C . ALA A 1 80 ? 1.792 -6.944 7.108 1.00 93.81 80 ALA A C 1
ATOM 598 O O . ALA A 1 80 ? 2.745 -7.383 6.460 1.00 93.81 80 ALA A O 1
ATOM 599 N N . HIS A 1 81 ? 1.811 -5.759 7.713 1.00 94.81 81 HIS A N 1
ATOM 600 C CA . HIS A 1 81 ? 2.931 -4.837 7.646 1.00 94.81 81 HIS A CA 1
ATOM 601 C C . HIS A 1 81 ? 4.232 -5.466 8.164 1.00 94.81 81 HIS A C 1
ATOM 603 O O . HIS A 1 81 ? 5.226 -5.481 7.442 1.00 94.81 81 HIS A O 1
ATOM 609 N N . ARG A 1 82 ? 4.224 -6.075 9.361 1.00 93.12 82 ARG A N 1
ATOM 610 C CA . ARG A 1 82 ? 5.417 -6.739 9.923 1.00 93.12 82 ARG A CA 1
ATOM 611 C C . ARG A 1 82 ? 5.956 -7.842 9.009 1.00 93.12 82 ARG A C 1
ATOM 613 O O . ARG A 1 82 ? 7.162 -7.919 8.789 1.00 93.12 82 ARG A O 1
ATOM 620 N N . ARG A 1 83 ? 5.067 -8.667 8.438 1.00 91.19 83 ARG A N 1
ATOM 621 C CA . ARG A 1 83 ? 5.450 -9.728 7.487 1.00 91.19 83 ARG A CA 1
ATOM 622 C C . ARG A 1 83 ? 6.087 -9.164 6.218 1.00 91.19 83 ARG A C 1
ATOM 624 O O . ARG A 1 83 ? 6.995 -9.782 5.671 1.00 91.19 83 ARG A O 1
ATOM 631 N N . LEU A 1 84 ? 5.588 -8.033 5.723 1.00 91.19 84 LEU A N 1
ATOM 632 C CA . LEU A 1 84 ? 6.092 -7.408 4.504 1.00 91.19 84 LEU A CA 1
ATOM 633 C C . LEU A 1 84 ? 7.408 -6.676 4.733 1.00 91.19 84 LEU A C 1
ATOM 635 O O . LEU A 1 84 ? 8.329 -6.901 3.958 1.00 91.19 84 LEU A O 1
ATOM 639 N N . VAL A 1 85 ? 7.532 -5.889 5.805 1.00 89.38 85 VAL A N 1
ATOM 640 C CA . VAL A 1 85 ? 8.776 -5.181 6.157 1.00 89.38 85 VAL A CA 1
ATOM 641 C C . VAL A 1 85 ? 9.942 -6.152 6.293 1.00 89.38 85 VAL A C 1
ATOM 643 O O . VAL A 1 85 ? 11.001 -5.898 5.729 1.00 89.38 85 VAL A O 1
ATOM 646 N N . ALA A 1 86 ? 9.730 -7.301 6.944 1.00 88.12 86 ALA A N 1
ATOM 647 C CA . ALA A 1 86 ? 10.754 -8.338 7.049 1.00 88.12 86 ALA A CA 1
ATOM 648 C C . ALA A 1 86 ? 11.257 -8.826 5.677 1.00 88.12 86 ALA A C 1
ATOM 650 O O . ALA A 1 86 ? 12.432 -9.136 5.541 1.00 88.12 86 ALA A O 1
ATOM 651 N N . ARG A 1 87 ? 10.391 -8.854 4.654 1.00 85.62 87 ARG A N 1
ATOM 652 C CA . ARG A 1 87 ? 10.742 -9.290 3.292 1.00 85.62 87 ARG A CA 1
ATOM 653 C C . ARG A 1 87 ? 11.338 -8.187 2.422 1.00 85.62 87 ARG A C 1
ATOM 655 O O . ARG A 1 87 ? 12.131 -8.487 1.541 1.00 85.62 87 ARG A O 1
ATOM 662 N N . VAL A 1 88 ? 10.922 -6.935 2.615 1.00 87.69 88 VAL A N 1
ATOM 663 C CA . VAL A 1 88 ? 11.377 -5.799 1.790 1.00 87.69 88 VAL A CA 1
ATOM 664 C C . VAL A 1 88 ? 12.561 -5.051 2.399 1.00 87.69 88 VAL A C 1
ATOM 666 O O . VAL A 1 88 ? 13.002 -4.054 1.832 1.00 87.69 88 VAL A O 1
ATOM 669 N N . HIS A 1 89 ? 13.081 -5.511 3.539 1.00 79.44 89 HIS A N 1
ATOM 670 C CA . HIS A 1 89 ? 14.230 -4.890 4.182 1.00 79.44 89 HIS A CA 1
ATOM 671 C C . HIS A 1 89 ? 15.471 -4.950 3.269 1.00 79.44 89 HIS A C 1
ATOM 673 O O . HIS A 1 89 ? 15.745 -6.012 2.699 1.00 79.44 89 HIS A O 1
ATOM 679 N N . PRO A 1 90 ? 16.244 -3.854 3.137 1.00 76.56 90 PRO A N 1
ATOM 680 C CA . PRO A 1 90 ? 17.44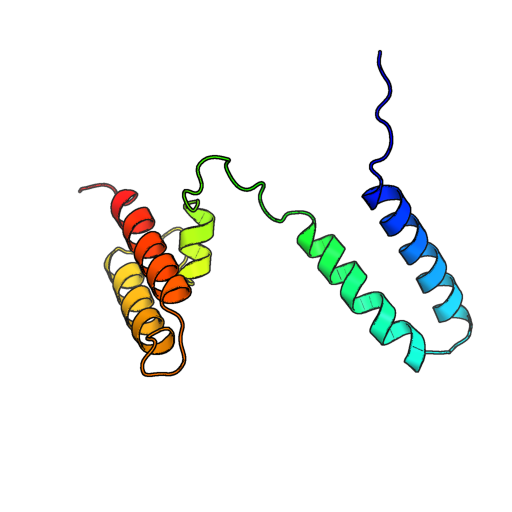1 -3.819 2.292 1.00 76.56 90 PRO A CA 1
ATOM 681 C C . PRO A 1 90 ? 18.462 -4.905 2.650 1.00 76.56 90 PRO A C 1
ATOM 683 O O . PRO A 1 90 ? 19.033 -5.526 1.758 1.00 76.56 90 PRO A O 1
ATOM 686 N N . ASP A 1 91 ? 18.605 -5.224 3.937 1.00 81.62 91 ASP A N 1
ATOM 687 C CA . ASP A 1 91 ? 19.523 -6.271 4.411 1.00 81.62 91 ASP A CA 1
ATOM 688 C C . ASP A 1 91 ? 19.163 -7.687 3.925 1.00 81.62 91 ASP A C 1
ATOM 690 O O . ASP A 1 91 ? 20.004 -8.580 3.964 1.00 81.62 91 ASP A O 1
ATOM 694 N N . GLN A 1 92 ? 17.929 -7.910 3.460 1.00 73.00 92 GLN A N 1
ATOM 695 C CA . GLN A 1 92 ? 17.464 -9.193 2.911 1.00 73.00 92 GLN A CA 1
ATOM 696 C C . GLN A 1 92 ? 17.264 -9.137 1.387 1.00 73.00 92 GLN A C 1
ATOM 698 O O . GLN A 1 92 ? 16.589 -9.991 0.814 1.00 73.00 92 GLN A O 1
ATOM 703 N N . GLY A 1 93 ? 17.843 -8.133 0.717 1.00 66.44 93 GLY A N 1
ATOM 704 C CA . GLY A 1 93 ? 17.736 -7.951 -0.734 1.00 66.44 93 GLY A CA 1
ATOM 705 C C . GLY A 1 93 ? 16.497 -7.173 -1.188 1.00 66.44 93 GLY A C 1
ATOM 706 O O . GLY A 1 93 ? 16.193 -7.148 -2.381 1.00 66.44 93 GLY A O 1
ATOM 707 N N . GLY A 1 94 ? 15.772 -6.538 -0.264 1.00 78.19 94 GLY A N 1
ATOM 708 C CA . GLY A 1 94 ? 14.702 -5.598 -0.589 1.00 78.19 94 GLY A CA 1
ATOM 709 C C . GLY A 1 94 ? 15.215 -4.199 -0.951 1.00 78.19 94 GLY A C 1
ATOM 710 O O . GLY A 1 94 ? 16.418 -3.948 -1.000 1.00 78.19 94 GLY A O 1
ATOM 711 N N . SER A 1 95 ? 14.305 -3.256 -1.213 1.00 84.62 95 SER A N 1
ATOM 712 C CA . SER A 1 95 ? 14.665 -1.865 -1.520 1.00 84.62 95 SER A CA 1
ATOM 713 C C . SER A 1 95 ? 14.038 -0.884 -0.534 1.00 84.62 95 SER A C 1
ATOM 715 O O . SER A 1 95 ? 12.907 -1.071 -0.078 1.00 84.62 95 SER A O 1
ATOM 717 N N . ALA A 1 96 ? 14.764 0.197 -0.235 1.00 83.62 96 ALA A N 1
ATOM 718 C CA . ALA A 1 96 ? 14.276 1.273 0.629 1.00 83.62 96 ALA A CA 1
ATOM 719 C C . ALA A 1 96 ? 12.960 1.881 0.106 1.00 83.62 96 ALA A C 1
ATOM 721 O O . ALA A 1 96 ? 12.058 2.173 0.888 1.00 83.62 96 ALA A O 1
ATOM 722 N N . GLU A 1 97 ? 12.813 1.982 -1.218 1.00 85.31 97 GLU A N 1
ATOM 723 C CA . GLU A 1 97 ? 11.579 2.419 -1.881 1.00 85.31 97 GLU A CA 1
ATOM 724 C C . GLU A 1 97 ? 10.394 1.484 -1.596 1.00 85.31 97 GLU A C 1
ATOM 726 O O . GLU A 1 97 ? 9.298 1.941 -1.266 1.00 85.31 97 GLU A O 1
ATOM 731 N N . LEU A 1 98 ? 10.597 0.163 -1.661 1.00 86.81 98 LEU A N 1
ATOM 732 C CA . LEU A 1 98 ? 9.544 -0.805 -1.343 1.00 86.81 98 LEU A CA 1
ATOM 733 C C . LEU A 1 98 ? 9.167 -0.753 0.138 1.00 86.81 98 LEU A C 1
ATOM 735 O O . LEU A 1 98 ? 7.981 -0.775 0.465 1.00 86.81 98 LEU A O 1
ATOM 739 N N . ALA A 1 99 ? 10.154 -0.633 1.027 1.00 87.62 99 ALA A N 1
ATOM 740 C CA . ALA A 1 99 ? 9.908 -0.448 2.454 1.00 87.62 99 ALA A CA 1
ATOM 741 C C . ALA A 1 99 ? 9.100 0.831 2.726 1.00 87.62 99 ALA A C 1
ATOM 743 O O . ALA A 1 99 ? 8.110 0.791 3.456 1.00 87.62 99 ALA A O 1
ATOM 744 N N . SER A 1 100 ? 9.460 1.940 2.074 1.00 89.62 100 SER A N 1
ATOM 745 C CA . SER A 1 100 ? 8.729 3.209 2.150 1.00 89.62 100 SER A CA 1
ATOM 746 C C . SER A 1 100 ? 7.275 3.056 1.696 1.00 89.62 100 SER A C 1
ATOM 748 O O . SER A 1 100 ? 6.353 3.454 2.410 1.00 89.62 100 SER A O 1
ATOM 750 N N . ARG A 1 101 ? 7.037 2.373 0.568 1.00 89.38 101 ARG A N 1
ATOM 751 C CA . ARG A 1 101 ? 5.680 2.095 0.071 1.00 89.38 101 ARG A CA 1
ATOM 752 C C . ARG A 1 101 ? 4.862 1.238 1.046 1.00 89.38 101 ARG A C 1
ATOM 754 O O . ARG A 1 101 ? 3.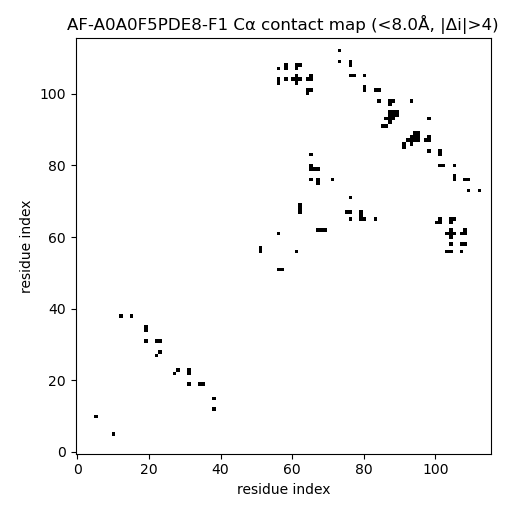684 1.514 1.263 1.00 89.38 101 ARG A O 1
ATOM 761 N N . VAL A 1 102 ? 5.474 0.231 1.671 1.00 92.69 102 VAL A N 1
ATOM 762 C CA . VAL A 1 102 ? 4.824 -0.612 2.694 1.00 92.69 102 VAL A CA 1
ATOM 763 C C . VAL A 1 102 ? 4.499 0.180 3.969 1.00 92.69 102 VAL A C 1
ATOM 765 O O . VAL A 1 102 ? 3.451 -0.047 4.580 1.00 92.69 102 VAL A O 1
ATOM 768 N N . ASN A 1 103 ? 5.359 1.122 4.364 1.00 93.00 103 ASN A N 1
ATOM 769 C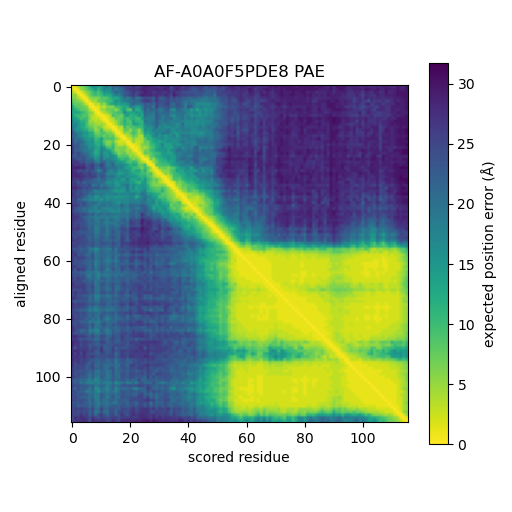 CA . ASN A 1 103 ? 5.103 2.033 5.483 1.00 93.00 103 ASN A CA 1
ATOM 770 C C . ASN A 1 103 ? 3.923 2.962 5.179 1.00 93.00 103 ASN A C 1
ATOM 772 O O . ASN A 1 103 ? 2.974 3.016 5.960 1.00 93.00 103 ASN A O 1
ATOM 776 N N . ALA A 1 104 ? 3.930 3.602 4.005 1.00 92.06 104 ALA A N 1
ATOM 777 C CA . ALA A 1 104 ? 2.846 4.477 3.568 1.00 92.06 104 ALA A CA 1
ATOM 778 C C . ALA A 1 104 ? 1.491 3.748 3.544 1.00 92.06 104 ALA A C 1
ATOM 780 O O . ALA A 1 104 ? 0.478 4.312 3.954 1.00 92.06 104 ALA A O 1
ATOM 781 N N . ALA A 1 105 ? 1.469 2.473 3.132 1.00 93.38 105 ALA A N 1
ATOM 782 C CA . ALA A 1 105 ? 0.246 1.668 3.115 1.00 93.38 105 ALA A CA 1
ATOM 783 C C . ALA A 1 105 ? -0.361 1.492 4.499 1.00 93.38 105 ALA A C 1
ATOM 785 O O . ALA A 1 105 ? -1.561 1.687 4.680 1.00 93.38 105 ALA A O 1
ATOM 786 N N . ARG A 1 106 ? 0.474 1.151 5.482 1.00 93.69 106 ARG A N 1
ATOM 787 C CA . ARG A 1 106 ? 0.037 1.006 6.870 1.00 93.69 106 ARG A CA 1
ATOM 788 C C . ARG A 1 106 ? -0.561 2.314 7.375 1.00 93.69 106 ARG A C 1
ATOM 790 O O . ARG A 1 106 ? -1.646 2.294 7.947 1.00 93.69 106 ARG A O 1
ATOM 797 N N . ASP A 1 107 ? 0.132 3.425 7.154 1.00 93.38 107 ASP A N 1
ATOM 798 C CA . ASP A 1 107 ? -0.265 4.720 7.708 1.00 93.38 107 ASP A CA 1
ATOM 799 C C . ASP A 1 107 ? -1.607 5.195 7.135 1.00 93.38 107 ASP A C 1
ATOM 801 O O . ASP A 1 107 ? -2.462 5.660 7.887 1.00 93.38 107 ASP A O 1
ATOM 805 N N . ILE A 1 108 ? -1.841 4.986 5.835 1.00 92.06 108 ILE A N 1
ATOM 806 C CA . ILE A 1 108 ? -3.124 5.292 5.185 1.00 92.06 108 ILE A CA 1
ATOM 807 C C . ILE A 1 108 ? -4.262 4.444 5.762 1.00 92.06 108 ILE A C 1
ATOM 809 O O . ILE A 1 108 ? -5.320 4.982 6.085 1.00 92.06 108 ILE A O 1
ATOM 813 N N . LEU A 1 109 ? -4.065 3.129 5.906 1.00 91.44 109 LEU A N 1
ATOM 814 C CA . LEU A 1 109 ? -5.132 2.249 6.391 1.00 91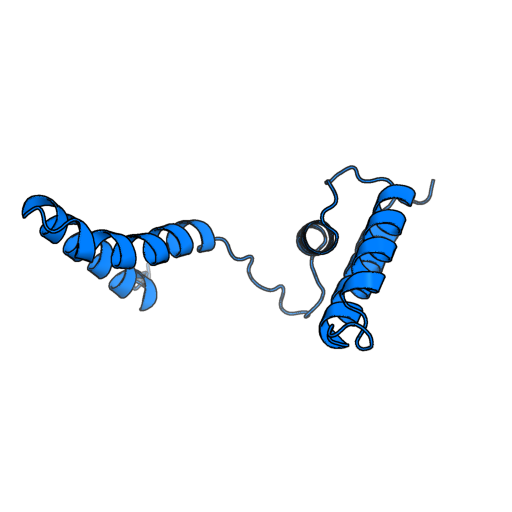.44 109 LEU A CA 1
ATOM 815 C C . LEU A 1 109 ? -5.446 2.472 7.871 1.00 91.44 109 LEU A C 1
ATOM 817 O O . LEU A 1 109 ? -6.611 2.431 8.253 1.00 91.44 109 LEU A O 1
ATOM 821 N N . LEU A 1 110 ? -4.438 2.746 8.701 1.00 91.44 110 LEU A N 1
ATOM 822 C CA . LEU A 1 110 ? -4.664 3.066 10.111 1.00 91.44 110 LEU A CA 1
ATOM 823 C C . LEU A 1 110 ? -5.341 4.429 10.294 1.00 91.44 110 LEU A C 1
ATOM 825 O O . LEU A 1 110 ? -6.162 4.569 11.195 1.00 91.44 110 LEU A O 1
ATOM 829 N N . ALA A 1 111 ? -5.036 5.413 9.442 1.00 88.69 111 ALA A N 1
ATOM 830 C CA . ALA A 1 111 ? -5.701 6.716 9.471 1.00 88.69 111 ALA A CA 1
ATOM 831 C C . ALA A 1 111 ? -7.182 6.643 9.060 1.00 88.69 111 ALA A C 1
ATOM 833 O O . ALA A 1 111 ? -7.971 7.486 9.482 1.00 88.69 111 ALA A O 1
ATOM 834 N N . GLU A 1 112 ? -7.554 5.650 8.250 1.00 84.75 112 GLU A N 1
ATOM 835 C CA . GLU A 1 112 ? -8.936 5.437 7.811 1.00 84.75 112 GLU A CA 1
ATOM 836 C C . GLU A 1 112 ? -9.821 4.793 8.883 1.00 84.75 112 GLU A C 1
ATOM 838 O O . GLU A 1 112 ? -11.043 4.958 8.865 1.00 84.75 112 GLU A O 1
ATOM 843 N N . LEU A 1 113 ? -9.229 4.046 9.815 1.00 84.38 113 LEU A N 1
ATOM 844 C CA . LEU A 1 113 ? -10.004 3.334 10.818 1.00 84.38 113 LEU A CA 1
ATOM 845 C C . LEU A 1 113 ? -10.699 4.335 11.756 1.00 84.38 113 LEU A C 1
ATOM 847 O O . LEU A 1 113 ? -10.053 5.238 12.297 1.00 84.38 113 LEU A O 1
ATOM 851 N N . PRO A 1 114 ? -12.021 4.196 11.976 1.00 74.94 114 PRO A N 1
ATOM 852 C CA . PRO A 1 114 ? -12.739 5.080 12.876 1.00 74.94 114 PRO A CA 1
ATOM 853 C C . PRO A 1 114 ? -12.148 4.946 14.281 1.00 74.94 114 PRO A C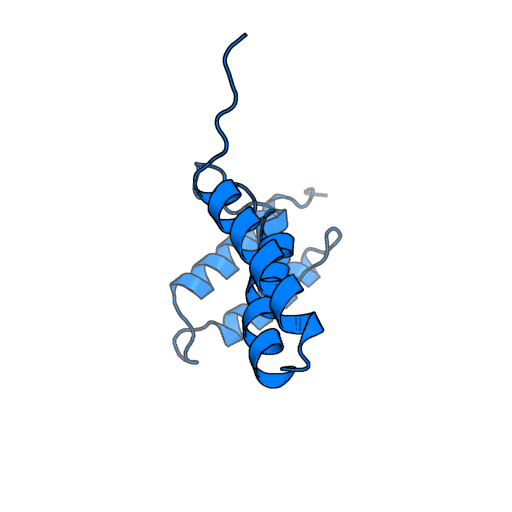 1
ATOM 855 O O . PRO A 1 114 ? -12.130 3.852 14.843 1.00 74.94 114 PRO A O 1
ATOM 858 N N . ARG A 1 115 ? -11.680 6.064 14.856 1.00 61.00 115 ARG A N 1
ATOM 859 C CA . ARG A 1 115 ? -11.326 6.152 16.280 1.00 61.00 115 ARG A CA 1
ATOM 860 C C . ARG A 1 115 ? -12.595 5.881 17.090 1.00 61.00 115 ARG A C 1
ATOM 862 O O . ARG A 1 115 ? -13.420 6.781 17.231 1.00 61.00 115 ARG A O 1
ATOM 869 N N . ARG A 1 116 ? -12.786 4.636 17.517 1.00 52.78 116 ARG A N 1
ATOM 870 C CA . ARG A 1 116 ? -13.843 4.234 18.448 1.00 52.78 116 ARG A CA 1
ATOM 871 C C . ARG A 1 116 ? -13.306 4.211 19.866 1.00 52.78 116 ARG A C 1
ATOM 873 O O . ARG A 1 116 ? -12.121 3.848 20.025 1.00 52.78 116 ARG A O 1
#

pLDDT: mean 70.23, std 18.85, range [36.84, 94.88]

Radius of gyration: 21.1 Å; Cα contacts (8 Å, |Δi|>4): 73; chains: 1; bounding box: 40×43×58 Å

Secondary structure (DSSP, 8-state):
----PPPHHHHHHHHHHHHHHHHHTTT-HHHHHHHHHHHHHHHHHTT--PPPTT-PPPHHHHHHHHT--TT--HHHHHHHHHHHHHHH-GGGT--HHHHHHHHHHHHHHHHHS---

Solvent-accessible surface area (backbone atoms only — not comparable to full-atom values): 7168 Å² total; per-residue (Å²): 142,81,84,85,74,80,52,79,66,57,60,56,56,56,52,54,58,58,58,54,58,64,48,62,79,71,72,48,67,84,65,52,58,78,65,48,56,60,54,54,51,48,65,69,47,73,69,66,70,78,79,58,96,76,84,61,83,50,70,71,53,22,28,61,76,50,71,49,62,97,83,55,46,77,67,53,52,50,52,35,40,55,62,46,46,70,58,24,32,54,94,68,77,30,40,69,68,56,37,49,53,51,50,52,24,49,54,54,56,60,69,67,51,80,91,124

Mean predicted aligned error: 16.49 Å

Nearest PDB structures (foldseek):
  5vso-assembly1_A  TM=8.026E-01  e=5.639E-02  Saccharomyces cerevisiae S288C
  2ctp-assembly1_A  TM=7.271E-01  e=9.284E-02  Homo sapiens
  8j9j-assembly1_E6  TM=9.363E-01  e=4.627E-01  Euglena gracilis
  4j7z-assembly3_C  TM=7.036E-01  e=7.439E-02  Thermus thermophilus HB8
  8j9i-assembly1_E6  TM=9.417E-01  e=6.451E-01  Euglena gracilis